Protein AF-A0A7S1B2P9-F1 (afdb_monomer_lite)

Secondary structure (DSSP, 8-state):
-THHHHHHHHHHHHHHHHTTSPPPP----S-HHHHHHHHHHHHHHHHHHHHHHHHHHHHHHHHHHHHHHHTT-TTTHHHHHHHHHHHHHHHHHHHHHHHHHH-SSS-HHHHHHHHHHHHHHHHHHHHHHHHHHHHTSGGGGTS-HHHHHHHHHHHHHTTTTHHHH-

Sequence (166 aa):
CQVGILYVRARIIWAIAMHTLGPVRYLDKPALDEDERCCKRYQWILLHTFCWVQWCLSMGIASIIIGSLNVANSCEYHIAVLMIVSGSLLLVTVLVSFLEYTGDFVPEWASNSLVSVLLVSIAFTAMLQTLWLSASWDDMKSCGVFLYWSAFILNFFLPAAPLRLL

Organism: Noctiluca scintillans (NCBI:txid2966)

Radius of gyration: 20.79 Å; chains: 1; bounding box: 55×35×52 Å

Structure (mmCIF, N/CA/C/O backbone):
data_AF-A0A7S1B2P9-F1
#
_entry.id   AF-A0A7S1B2P9-F1
#
loop_
_atom_site.group_PDB
_atom_site.id
_atom_site.type_symbol
_atom_site.label_atom_id
_atom_site.label_alt_id
_atom_site.label_comp_id
_atom_site.label_asym_id
_atom_site.label_entity_id
_atom_site.label_seq_id
_atom_site.pdbx_PDB_ins_code
_atom_site.Cartn_x
_atom_site.Cartn_y
_atom_site.Cartn_z
_atom_site.occupancy
_atom_site.B_iso_or_equiv
_atom_site.auth_seq_id
_atom_site.auth_comp_id
_atom_site.auth_asym_id
_atom_site.auth_atom_id
_atom_site.pdbx_PDB_model_num
ATOM 1 N N . CYS A 1 1 ? 16.360 1.733 -32.197 1.00 41.28 1 CYS A N 1
ATOM 2 C CA . CYS A 1 1 ? 15.622 1.763 -30.912 1.00 41.28 1 CYS A CA 1
ATOM 3 C C . CYS A 1 1 ? 15.513 0.416 -30.183 1.00 41.28 1 CYS A C 1
ATOM 5 O O . CYS A 1 1 ? 15.431 0.448 -28.967 1.00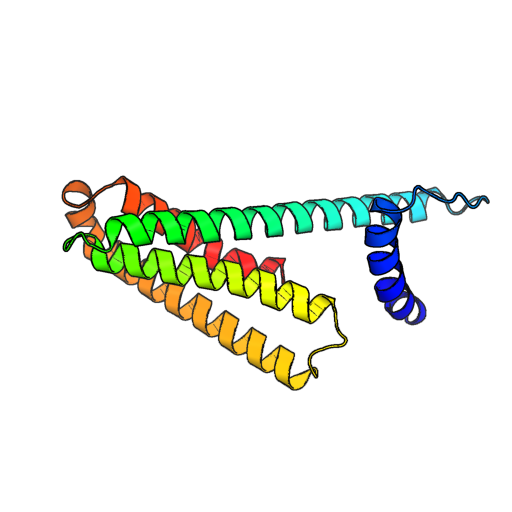 41.28 1 CYS A O 1
ATOM 7 N N . GLN A 1 2 ? 15.588 -0.754 -30.836 1.00 27.80 2 GLN A N 1
ATOM 8 C CA . GLN A 1 2 ? 15.588 -2.054 -30.126 1.00 27.80 2 GLN A CA 1
ATOM 9 C C . GLN A 1 2 ? 16.910 -2.404 -29.414 1.00 27.80 2 GLN A C 1
ATOM 11 O O . GLN A 1 2 ? 16.896 -3.116 -28.418 1.00 27.80 2 GLN A O 1
ATOM 16 N N . VAL A 1 3 ? 18.042 -1.832 -29.839 1.00 31.61 3 VAL A N 1
ATOM 17 C CA . VAL A 1 3 ? 19.338 -1.973 -29.137 1.00 31.61 3 VAL A CA 1
ATOM 18 C C . VAL A 1 3 ? 19.338 -1.241 -27.780 1.00 31.61 3 VAL A C 1
ATOM 20 O O . VAL A 1 3 ? 20.123 -1.565 -26.897 1.00 31.61 3 VAL A O 1
ATOM 23 N N . GLY A 1 4 ? 18.409 -0.297 -27.576 1.00 32.19 4 GLY A N 1
ATOM 24 C CA . GLY A 1 4 ? 18.289 0.474 -26.338 1.00 32.19 4 GLY A CA 1
ATOM 25 C C . GLY A 1 4 ? 17.774 -0.341 -25.153 1.00 32.19 4 GLY A C 1
ATOM 26 O O . GLY A 1 4 ? 18.193 -0.087 -24.036 1.00 32.19 4 GLY A O 1
ATOM 27 N N . ILE A 1 5 ? 16.938 -1.359 -25.371 1.00 39.53 5 ILE A N 1
ATOM 28 C CA . ILE A 1 5 ? 16.297 -2.105 -24.271 1.00 39.53 5 ILE A CA 1
ATOM 29 C C . ILE A 1 5 ? 17.283 -3.086 -23.610 1.00 39.53 5 ILE A C 1
ATOM 31 O O . ILE A 1 5 ? 17.325 -3.198 -22.386 1.00 39.53 5 ILE A O 1
ATOM 35 N N . LEU A 1 6 ? 18.167 -3.713 -24.394 1.00 31.92 6 LEU A N 1
ATOM 36 C CA . LEU A 1 6 ? 19.288 -4.504 -23.860 1.00 31.92 6 LEU A CA 1
ATOM 37 C C . LEU A 1 6 ? 20.342 -3.618 -23.170 1.00 31.92 6 LEU A C 1
ATOM 39 O O . LEU A 1 6 ? 20.930 -4.021 -22.168 1.00 31.92 6 LEU A O 1
ATOM 43 N N . TYR A 1 7 ? 20.523 -2.379 -23.638 1.00 38.53 7 TYR A N 1
ATOM 44 C CA . TYR A 1 7 ? 21.381 -1.381 -22.988 1.00 38.53 7 TYR A CA 1
ATOM 45 C C . TYR A 1 7 ? 20.799 -0.851 -21.665 1.00 38.53 7 TYR A C 1
ATOM 47 O O . TYR A 1 7 ? 21.547 -0.476 -20.761 1.00 38.53 7 TYR A O 1
ATOM 55 N N . VAL A 1 8 ? 19.468 -0.831 -21.541 1.00 42.06 8 VAL A N 1
ATOM 56 C CA . VAL A 1 8 ? 18.733 -0.373 -20.353 1.00 42.06 8 VAL A CA 1
ATOM 57 C C . VAL A 1 8 ? 18.977 -1.318 -19.174 1.00 42.06 8 VAL A C 1
ATOM 59 O O . VAL A 1 8 ? 19.388 -0.848 -18.115 1.00 42.06 8 VAL A O 1
ATOM 62 N N . ARG A 1 9 ? 18.876 -2.643 -19.359 1.00 43.50 9 ARG A N 1
ATOM 63 C CA . ARG A 1 9 ? 19.178 -3.608 -18.280 1.00 43.50 9 ARG A CA 1
ATOM 64 C C . ARG A 1 9 ? 20.624 -3.498 -17.776 1.00 43.50 9 ARG A C 1
ATOM 66 O O . ARG A 1 9 ? 20.855 -3.471 -16.570 1.00 43.50 9 ARG A O 1
ATOM 73 N N . ALA A 1 10 ? 21.590 -3.335 -18.681 1.00 40.78 10 ALA A N 1
ATOM 74 C CA . ALA A 1 10 ? 22.998 -3.192 -18.312 1.00 40.78 10 ALA A CA 1
ATOM 75 C C . ALA A 1 10 ? 23.305 -1.864 -17.592 1.00 40.78 10 ALA A C 1
ATOM 77 O O . ALA A 1 10 ? 24.113 -1.845 -16.665 1.00 40.78 10 ALA A O 1
ATOM 78 N N . ARG A 1 11 ? 22.660 -0.746 -17.967 1.00 45.22 11 ARG A N 1
ATOM 79 C CA . ARG A 1 11 ? 22.967 0.575 -17.390 1.00 45.22 11 ARG A CA 1
ATOM 80 C C . ARG A 1 11 ? 22.339 0.856 -16.038 1.00 45.22 11 ARG A C 1
ATOM 82 O O . ARG A 1 11 ? 22.885 1.692 -15.328 1.00 45.22 11 ARG A O 1
ATOM 89 N N . ILE A 1 12 ? 21.262 0.181 -15.646 1.00 51.06 12 ILE A N 1
ATOM 90 C CA . ILE A 1 12 ? 20.766 0.334 -14.273 1.00 51.06 12 ILE A CA 1
ATOM 91 C C . ILE A 1 12 ? 21.617 -0.476 -13.292 1.00 51.06 12 ILE A C 1
ATOM 93 O O . ILE A 1 12 ? 21.974 0.052 -12.240 1.00 51.06 12 ILE A O 1
ATOM 97 N N . ILE A 1 13 ? 22.051 -1.685 -13.671 1.00 49.38 13 ILE A N 1
ATOM 98 C CA . ILE A 1 13 ? 23.099 -2.407 -12.930 1.00 49.38 13 ILE A CA 1
ATOM 99 C C . ILE A 1 13 ? 24.355 -1.529 -12.845 1.00 49.38 13 ILE A C 1
ATOM 101 O O . ILE A 1 13 ? 24.955 -1.414 -11.782 1.00 49.38 13 ILE A O 1
ATOM 105 N N . TRP A 1 14 ? 24.702 -0.822 -13.928 1.00 42.59 14 TRP A N 1
ATOM 106 C CA . TRP A 1 14 ? 25.818 0.124 -13.942 1.00 42.59 14 TRP A CA 1
ATOM 107 C C . TRP A 1 14 ? 25.578 1.387 -13.102 1.00 42.59 14 TRP A C 1
ATOM 109 O O . TRP A 1 14 ? 26.521 1.884 -12.510 1.00 42.59 14 TRP A O 1
ATOM 119 N N . ALA A 1 15 ? 24.352 1.903 -12.986 1.00 47.22 15 ALA A N 1
ATOM 120 C CA . ALA A 1 15 ? 24.028 3.058 -12.142 1.00 47.22 15 ALA A CA 1
ATOM 121 C C . ALA A 1 15 ? 24.068 2.705 -10.646 1.00 47.22 15 ALA A C 1
ATOM 123 O O . ALA A 1 15 ? 24.549 3.494 -9.834 1.00 47.22 15 ALA A O 1
ATOM 124 N N . ILE A 1 16 ? 23.641 1.488 -10.298 1.00 51.53 16 ILE A N 1
ATOM 125 C CA . ILE A 1 16 ? 23.798 0.921 -8.955 1.00 51.53 16 ILE A CA 1
ATOM 126 C C . ILE A 1 16 ? 25.289 0.640 -8.680 1.00 51.53 16 ILE A C 1
ATOM 128 O O . ILE A 1 16 ? 25.790 0.981 -7.610 1.00 51.53 16 ILE A O 1
ATOM 132 N N . ALA A 1 17 ? 26.038 0.127 -9.665 1.00 38.12 17 ALA A N 1
ATOM 133 C CA . ALA A 1 17 ? 27.481 -0.100 -9.555 1.00 38.12 17 ALA A CA 1
ATOM 134 C C . ALA A 1 17 ? 28.305 1.204 -9.508 1.00 38.12 17 ALA A C 1
ATOM 136 O O . ALA A 1 17 ? 29.294 1.266 -8.783 1.00 38.12 17 ALA A O 1
ATOM 137 N N . MET A 1 18 ? 27.892 2.271 -10.199 1.00 39.50 18 MET A N 1
ATOM 138 C CA . MET A 1 18 ? 28.548 3.590 -10.177 1.00 39.50 18 MET A CA 1
ATOM 139 C C . MET A 1 18 ? 28.370 4.314 -8.838 1.00 39.50 18 MET A C 1
ATOM 141 O O . MET A 1 18 ? 29.196 5.144 -8.468 1.00 39.50 18 MET A O 1
ATOM 145 N N . HIS A 1 19 ? 27.332 3.964 -8.070 1.00 45.62 19 HIS A N 1
ATOM 146 C CA . HIS A 1 19 ? 27.214 4.374 -6.670 1.00 45.62 19 HIS A CA 1
ATOM 147 C C . HIS A 1 19 ? 28.228 3.665 -5.754 1.00 45.62 19 HIS A C 1
ATOM 149 O O . HIS A 1 19 ? 28.556 4.199 -4.696 1.00 45.62 19 HIS A O 1
ATOM 155 N N . THR A 1 20 ? 28.759 2.503 -6.159 1.00 44.59 20 THR A N 1
ATOM 156 C CA . THR A 1 20 ? 29.804 1.761 -5.423 1.00 44.59 20 THR A CA 1
ATOM 157 C C . THR A 1 20 ? 31.228 1.987 -5.949 1.00 44.59 20 THR A C 1
ATOM 159 O O . THR A 1 20 ? 32.187 1.858 -5.194 1.00 44.59 20 THR A O 1
ATOM 162 N N . LEU A 1 21 ? 31.386 2.348 -7.223 1.00 33.06 21 LEU A N 1
ATOM 163 C CA . LEU A 1 21 ? 32.662 2.529 -7.917 1.00 33.06 21 LEU A CA 1
ATOM 164 C C . LEU A 1 21 ? 32.564 3.825 -8.732 1.00 33.06 21 LEU A C 1
ATOM 166 O O . LEU A 1 21 ? 31.815 3.883 -9.698 1.00 33.06 21 LEU A O 1
ATOM 170 N N . GLY A 1 22 ? 33.267 4.878 -8.304 1.00 30.77 22 GLY A N 1
ATOM 171 C CA . GLY A 1 22 ? 33.122 6.247 -8.823 1.00 30.77 22 GLY A CA 1
ATOM 172 C C . GLY A 1 22 ? 33.225 6.423 -10.355 1.00 30.77 22 GLY A C 1
ATOM 173 O O . GLY A 1 22 ? 33.662 5.529 -11.080 1.00 30.77 22 GLY A O 1
ATOM 174 N N . PRO A 1 23 ? 32.835 7.603 -10.875 1.00 36.75 23 PRO A N 1
ATOM 175 C CA . PRO A 1 23 ? 32.448 7.764 -12.273 1.00 36.75 23 PRO A CA 1
ATOM 176 C C . PRO A 1 23 ? 33.639 7.736 -13.242 1.00 36.75 23 PRO A C 1
ATOM 178 O O . PRO A 1 23 ? 34.550 8.562 -13.162 1.00 36.75 23 PRO A O 1
ATOM 181 N N . VAL A 1 24 ? 33.581 6.831 -14.225 1.00 37.97 24 VAL A N 1
ATOM 182 C CA . VAL A 1 24 ? 34.516 6.766 -15.360 1.00 37.97 24 VAL A CA 1
ATOM 183 C C . VAL A 1 24 ? 34.015 7.674 -16.490 1.00 37.97 24 VAL A C 1
ATOM 185 O O . VAL A 1 24 ? 32.907 7.505 -16.999 1.00 37.97 24 VAL A O 1
ATOM 188 N N . ARG A 1 25 ? 34.837 8.657 -16.877 1.00 41.44 25 ARG A N 1
ATOM 189 C CA . ARG A 1 25 ? 34.587 9.590 -17.991 1.00 41.44 25 ARG A CA 1
ATOM 190 C C . ARG A 1 25 ? 34.905 8.945 -19.341 1.00 41.44 25 ARG A C 1
ATOM 192 O O . ARG A 1 25 ? 35.975 8.367 -19.488 1.00 41.44 25 ARG A O 1
ATOM 199 N N . TYR A 1 26 ? 34.064 9.194 -20.344 1.00 36.50 26 TYR A N 1
ATOM 200 C CA . TYR A 1 26 ? 34.457 9.150 -21.757 1.00 36.50 26 TYR A CA 1
ATOM 201 C C . TYR A 1 26 ? 33.946 10.402 -22.493 1.00 36.50 26 TYR A C 1
ATOM 203 O O . TYR A 1 26 ? 32.783 10.778 -22.353 1.00 36.50 26 TYR A O 1
ATOM 211 N N . LEU A 1 27 ? 34.865 11.056 -23.217 1.00 47.03 27 LEU A N 1
ATOM 212 C CA . LEU A 1 27 ? 34.670 12.197 -24.126 1.00 47.03 27 LEU A CA 1
ATOM 213 C C . LEU A 1 27 ? 34.160 11.722 -25.504 1.00 47.03 27 LEU A C 1
ATOM 215 O O . LEU A 1 27 ? 34.663 10.713 -25.987 1.00 47.03 27 LEU A O 1
ATOM 219 N N . ASP A 1 28 ? 33.231 12.449 -26.149 1.00 38.12 28 ASP A N 1
ATOM 220 C CA . ASP A 1 28 ? 33.487 13.382 -27.282 1.00 38.12 28 ASP A CA 1
ATOM 221 C C . ASP A 1 28 ? 32.208 13.762 -28.090 1.00 38.12 28 ASP A C 1
ATOM 223 O O . ASP A 1 28 ? 31.564 12.898 -28.672 1.00 38.12 28 ASP A O 1
ATOM 227 N N . LYS A 1 29 ? 31.946 15.086 -28.192 1.00 40.34 29 LYS A N 1
ATOM 228 C CA . LYS A 1 29 ? 31.256 15.891 -29.253 1.00 40.34 29 LYS A CA 1
ATOM 229 C C . LYS A 1 29 ? 29.833 15.493 -29.761 1.00 40.34 29 LYS A C 1
ATOM 231 O O . LYS A 1 29 ? 29.238 14.512 -29.357 1.00 40.34 29 LYS A O 1
ATOM 236 N N . PRO A 1 30 ? 29.233 16.275 -30.6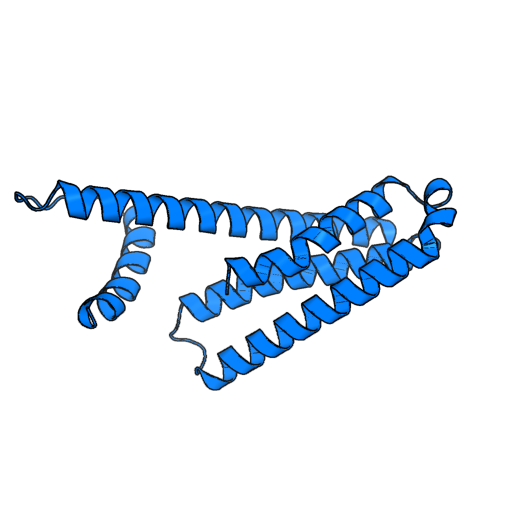81 1.00 40.38 30 PRO A N 1
ATOM 237 C CA . PRO A 1 30 ? 28.365 17.444 -30.519 1.00 40.38 30 PRO A CA 1
AT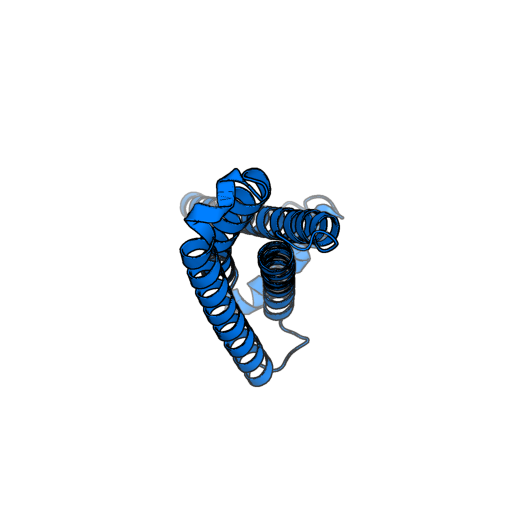OM 238 C C . PRO A 1 30 ? 26.850 17.103 -30.565 1.00 40.38 30 PRO A C 1
ATOM 240 O O . PRO A 1 30 ? 26.061 17.864 -31.115 1.00 40.38 30 PRO A O 1
ATOM 243 N N . ALA A 1 31 ? 26.437 15.965 -29.998 1.00 46.12 31 ALA A N 1
ATOM 244 C CA . ALA A 1 31 ? 25.026 15.584 -29.796 1.00 46.12 31 ALA A CA 1
ATOM 245 C C . ALA A 1 31 ? 24.456 16.078 -28.442 1.00 46.12 31 ALA A C 1
ATOM 247 O O . ALA A 1 31 ? 23.436 15.588 -27.959 1.00 46.12 31 ALA A O 1
ATOM 248 N N . LEU A 1 32 ? 25.148 17.034 -27.805 1.00 48.12 32 LEU A N 1
ATOM 249 C CA . LEU A 1 32 ? 24.994 17.332 -26.381 1.00 48.12 32 LEU A CA 1
ATOM 250 C C . LEU A 1 32 ? 23.592 17.822 -25.995 1.00 48.12 32 LEU A C 1
ATOM 252 O O . LEU A 1 32 ? 23.123 17.423 -24.944 1.00 48.12 32 LEU A O 1
ATOM 256 N N . ASP A 1 33 ? 22.888 18.616 -26.806 1.00 51.00 33 ASP A N 1
ATOM 257 C CA . ASP A 1 33 ? 21.641 19.252 -26.343 1.00 51.00 33 ASP A CA 1
ATOM 258 C C . ASP A 1 33 ? 20.422 18.312 -26.297 1.00 51.00 33 ASP A C 1
ATOM 260 O O . ASP A 1 33 ? 19.586 18.421 -25.391 1.00 51.00 33 ASP A O 1
ATOM 264 N N . GLU A 1 34 ? 20.296 17.376 -27.244 1.00 50.59 34 GLU A N 1
ATOM 265 C CA . GLU A 1 34 ? 19.221 16.374 -27.215 1.00 50.59 34 GLU A CA 1
ATOM 266 C C . GLU A 1 34 ? 19.527 15.265 -26.209 1.00 50.59 34 GLU A C 1
ATOM 268 O O . GLU A 1 34 ? 18.638 14.891 -25.440 1.00 50.59 34 GLU A O 1
ATOM 273 N N . ASP A 1 35 ? 20.784 14.817 -26.131 1.00 54.94 35 ASP A N 1
ATOM 274 C CA . ASP A 1 35 ? 21.217 13.833 -25.138 1.00 54.94 35 ASP A CA 1
ATOM 275 C C . ASP A 1 35 ? 21.169 14.398 -23.714 1.00 54.94 35 ASP A C 1
ATOM 277 O O . ASP A 1 35 ? 20.757 13.693 -22.795 1.00 54.94 35 ASP A O 1
ATOM 281 N N . GLU A 1 36 ? 21.495 15.676 -23.501 1.00 57.16 36 GLU A N 1
ATOM 282 C CA . GLU A 1 36 ? 21.401 16.331 -22.192 1.00 57.16 36 GLU A CA 1
ATOM 283 C C . GLU A 1 36 ? 19.940 16.546 -21.779 1.00 57.16 36 GLU A C 1
ATOM 285 O O . GLU A 1 36 ? 19.592 16.349 -20.612 1.00 57.16 36 GLU A O 1
ATOM 290 N N . ARG A 1 37 ? 19.043 16.868 -22.723 1.00 58.06 37 ARG A N 1
ATOM 291 C CA . ARG A 1 37 ? 17.599 16.961 -22.452 1.00 58.06 37 ARG A CA 1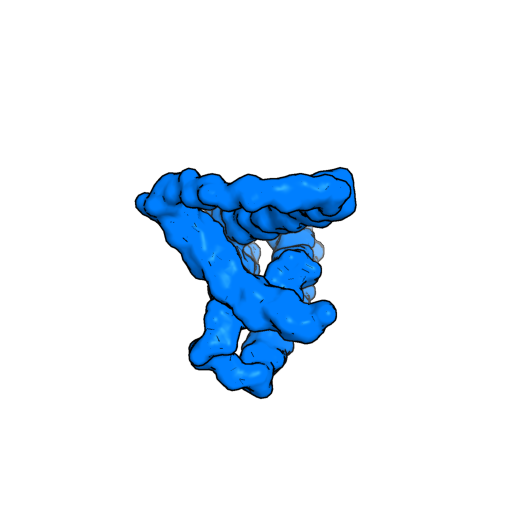
ATOM 292 C C . ARG A 1 37 ? 16.989 15.592 -22.154 1.00 58.06 37 ARG A C 1
ATOM 294 O O . ARG A 1 37 ? 16.188 15.479 -21.223 1.00 58.06 37 ARG A O 1
ATOM 301 N N . CYS A 1 38 ? 17.387 14.555 -22.892 1.00 56.72 38 CYS A N 1
ATOM 302 C CA . CYS A 1 38 ? 16.988 13.177 -22.621 1.00 56.72 38 CYS A CA 1
ATOM 303 C C . CYS A 1 38 ? 17.510 12.747 -21.244 1.00 56.72 38 CYS A C 1
ATOM 305 O O . CYS A 1 3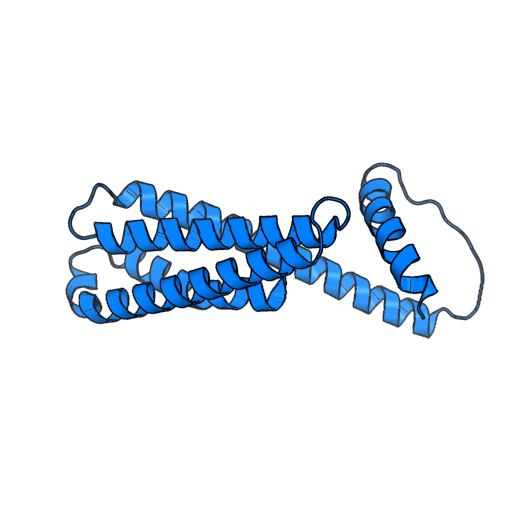8 ? 16.725 12.330 -20.399 1.00 56.72 38 CYS A O 1
ATOM 307 N N . CYS A 1 39 ? 18.801 12.943 -20.966 1.00 61.00 39 CYS A N 1
ATOM 308 C CA . CYS A 1 39 ? 19.445 12.576 -19.705 1.00 61.00 39 CYS A CA 1
ATOM 309 C C . CYS A 1 39 ? 18.816 13.290 -18.497 1.00 61.00 39 CYS A C 1
ATOM 311 O O . CYS A 1 39 ? 18.502 12.635 -17.504 1.00 61.00 39 CYS A O 1
ATOM 313 N N . LYS A 1 40 ? 18.512 14.593 -18.602 1.00 63.19 40 LYS A N 1
ATOM 314 C CA . LYS A 1 40 ? 17.776 15.341 -17.564 1.00 63.19 40 LYS A CA 1
ATOM 315 C C . LYS A 1 40 ? 16.368 14.788 -17.349 1.00 63.19 40 LYS A C 1
ATOM 317 O O . LYS A 1 40 ? 15.946 14.635 -16.205 1.00 63.19 40 LYS A O 1
ATOM 322 N N . ARG A 1 41 ? 15.640 14.449 -18.421 1.00 62.03 41 ARG A N 1
ATOM 323 C CA . ARG A 1 41 ? 14.306 13.833 -18.320 1.00 62.03 41 ARG A CA 1
ATOM 324 C C . ARG A 1 41 ? 14.373 12.453 -17.659 1.00 62.03 41 ARG A C 1
ATOM 326 O O . ARG A 1 41 ? 13.538 12.153 -16.812 1.00 62.03 41 ARG A O 1
ATOM 333 N N . TYR A 1 42 ? 15.383 11.650 -17.986 1.00 62.09 42 TYR A N 1
ATOM 334 C CA . TYR A 1 42 ? 15.614 10.344 -17.365 1.00 62.09 42 TYR A CA 1
ATOM 335 C C . TYR A 1 42 ? 15.992 10.456 -15.887 1.00 62.09 42 TYR A C 1
ATOM 337 O O . TYR A 1 42 ? 15.444 9.719 -15.072 1.00 62.09 42 TYR A O 1
ATOM 345 N N . GLN A 1 43 ? 16.867 11.395 -15.518 1.00 69.94 43 GLN A N 1
ATOM 346 C CA . GLN A 1 43 ? 17.200 11.667 -14.116 1.00 69.94 43 GLN A CA 1
ATOM 347 C C . GLN A 1 43 ? 15.972 12.108 -13.314 1.00 69.94 43 GLN A C 1
ATOM 349 O O . GLN A 1 43 ? 15.782 11.646 -12.193 1.00 69.94 43 GLN A O 1
ATOM 354 N N . TRP A 1 44 ? 15.109 12.944 -13.898 1.00 65.81 44 TRP A N 1
ATOM 355 C CA . TRP A 1 44 ? 13.844 13.342 -13.279 1.00 65.81 44 TRP A CA 1
ATOM 356 C C . TRP A 1 44 ? 12.903 12.160 -13.047 1.00 65.81 44 TRP A C 1
ATOM 358 O O . TRP A 1 44 ? 12.326 12.053 -11.968 1.00 65.81 44 TRP A O 1
ATOM 368 N N . ILE A 1 45 ? 12.766 11.264 -14.029 1.00 70.50 45 ILE A N 1
ATOM 369 C CA . ILE A 1 45 ? 11.946 10.053 -13.896 1.00 70.50 45 ILE A CA 1
ATOM 370 C C . ILE A 1 45 ? 12.510 9.149 -12.794 1.00 70.50 45 ILE A C 1
ATOM 372 O O . ILE A 1 45 ? 11.764 8.746 -11.910 1.00 70.50 45 ILE A O 1
ATOM 376 N N . LEU A 1 46 ? 13.822 8.896 -12.790 1.00 68.56 46 LEU A N 1
ATOM 377 C CA . LEU A 1 46 ? 14.492 8.076 -11.774 1.00 68.56 46 LEU A CA 1
ATOM 378 C C . LEU A 1 46 ? 14.325 8.640 -10.360 1.00 68.56 46 LEU A C 1
ATOM 380 O O . LEU A 1 46 ? 13.956 7.903 -9.448 1.00 68.56 46 LEU A O 1
ATOM 384 N N . LEU A 1 47 ? 14.563 9.942 -10.181 1.00 73.50 47 LEU A N 1
ATOM 385 C CA . LEU A 1 47 ? 14.403 10.607 -8.889 1.00 73.50 47 LEU A CA 1
ATOM 386 C C . LEU A 1 47 ? 12.952 10.531 -8.411 1.00 73.50 47 LEU A C 1
ATOM 388 O O . LEU A 1 47 ? 12.690 10.211 -7.254 1.00 73.50 47 LEU A O 1
ATOM 392 N N . HIS A 1 48 ? 12.005 10.787 -9.311 1.00 70.06 48 HIS A N 1
ATOM 393 C CA . HIS A 1 48 ? 10.590 10.735 -8.991 1.00 70.06 48 HIS A CA 1
ATOM 394 C C . HIS A 1 48 ? 10.157 9.310 -8.610 1.00 70.06 48 HIS A C 1
ATOM 396 O O . HIS A 1 48 ? 9.535 9.137 -7.565 1.00 70.06 48 HIS A O 1
ATOM 402 N N . THR A 1 49 ? 10.544 8.280 -9.369 1.00 70.62 49 THR A N 1
ATOM 403 C CA . THR A 1 49 ? 10.267 6.874 -9.026 1.00 70.62 49 THR A CA 1
ATOM 404 C C . THR A 1 49 ? 10.887 6.487 -7.683 1.00 70.62 49 THR A C 1
ATOM 406 O O . THR A 1 49 ? 10.211 5.875 -6.860 1.00 70.62 49 THR A O 1
ATOM 409 N N . PHE A 1 50 ? 12.127 6.902 -7.403 1.00 75.81 50 PHE A N 1
ATOM 410 C CA . PHE A 1 50 ? 12.776 6.655 -6.113 1.00 75.81 50 PHE A CA 1
ATOM 411 C C . PHE A 1 50 ? 12.004 7.285 -4.944 1.00 75.81 50 PHE A C 1
ATOM 413 O O . PHE A 1 50 ? 11.740 6.619 -3.943 1.00 75.81 50 PHE A O 1
ATOM 420 N N . CYS A 1 51 ? 11.577 8.544 -5.084 1.00 78.44 51 CYS A N 1
ATOM 421 C CA . CYS A 1 51 ? 10.750 9.212 -4.081 1.00 78.44 51 CYS A CA 1
ATOM 422 C C . CYS A 1 51 ? 9.418 8.481 -3.854 1.00 78.44 51 CYS A C 1
ATOM 424 O O . CYS A 1 51 ? 8.996 8.336 -2.708 1.00 78.44 51 CYS A O 1
ATOM 426 N N . TRP A 1 52 ? 8.779 7.986 -4.919 1.00 76.44 52 TRP A N 1
ATOM 427 C CA . TRP A 1 52 ? 7.536 7.216 -4.819 1.00 76.44 52 TRP A CA 1
ATOM 428 C C . TRP A 1 52 ? 7.726 5.880 -4.107 1.00 76.44 52 TRP A C 1
ATOM 430 O O . TRP A 1 52 ? 6.930 5.549 -3.230 1.00 76.44 52 TRP A O 1
ATOM 440 N N . VAL A 1 53 ? 8.793 5.144 -4.423 1.00 80.62 53 VAL A N 1
ATOM 441 C CA . VAL A 1 53 ? 9.136 3.890 -3.738 1.00 80.62 53 VAL A CA 1
ATOM 442 C C . VAL A 1 53 ? 9.373 4.139 -2.249 1.00 80.62 53 VAL A C 1
ATOM 444 O O . VAL A 1 53 ? 8.757 3.483 -1.409 1.00 80.62 53 VAL A O 1
ATOM 447 N N . GLN A 1 54 ? 10.201 5.131 -1.910 1.00 84.06 54 GLN A N 1
ATOM 448 C CA . GLN A 1 54 ? 10.501 5.478 -0.520 1.00 84.06 54 GLN A CA 1
ATOM 449 C C . GLN A 1 54 ? 9.245 5.899 0.252 1.00 84.06 54 GLN A C 1
ATOM 451 O O . GLN A 1 54 ? 9.067 5.526 1.416 1.00 84.06 54 GLN A O 1
ATOM 456 N N . TRP A 1 55 ? 8.359 6.660 -0.391 1.00 82.50 55 TRP A N 1
ATOM 457 C CA . TRP A 1 55 ? 7.085 7.064 0.189 1.00 82.50 55 TRP A CA 1
ATOM 458 C C . TRP A 1 55 ? 6.167 5.865 0.446 1.00 82.50 55 TRP A C 1
ATOM 460 O O . TRP A 1 55 ? 5.655 5.722 1.555 1.00 82.50 55 TRP A O 1
ATOM 470 N N . CYS A 1 56 ? 6.002 4.971 -0.536 1.00 84.88 56 CYS A N 1
ATOM 471 C CA . CYS A 1 56 ? 5.172 3.770 -0.400 1.00 84.88 56 CYS A CA 1
ATOM 472 C C . CYS A 1 56 ? 5.692 2.842 0.704 1.00 84.88 56 CYS A C 1
ATOM 474 O O . CYS A 1 56 ? 4.898 2.346 1.501 1.00 84.88 56 CYS A O 1
ATOM 476 N N . LEU A 1 57 ? 7.015 2.668 0.806 1.00 84.44 57 LEU A N 1
ATOM 477 C CA . LEU A 1 57 ? 7.646 1.923 1.898 1.00 84.44 57 LEU A CA 1
ATOM 478 C C . LEU A 1 57 ? 7.350 2.558 3.259 1.00 84.44 57 LEU A C 1
ATOM 480 O O . LEU A 1 57 ? 6.917 1.873 4.183 1.00 84.44 57 LEU A O 1
ATOM 484 N N . SER A 1 58 ? 7.544 3.872 3.377 1.00 87.69 58 SER A N 1
ATOM 485 C CA . SER A 1 58 ? 7.361 4.586 4.645 1.00 87.69 58 SER A CA 1
ATOM 486 C C . SER A 1 58 ? 5.900 4.552 5.103 1.00 87.69 58 SER A C 1
ATOM 488 O O . SER A 1 58 ? 5.623 4.246 6.261 1.00 87.69 58 SER A O 1
ATOM 490 N N . MET A 1 59 ? 4.956 4.797 4.188 1.00 88.31 59 MET A N 1
ATOM 491 C CA . MET A 1 59 ? 3.516 4.730 4.459 1.00 88.31 59 MET A CA 1
ATOM 492 C C . MET A 1 59 ? 3.048 3.303 4.757 1.00 88.31 59 MET A C 1
ATOM 494 O O . MET A 1 59 ? 2.239 3.101 5.664 1.00 88.31 59 MET A O 1
ATOM 498 N N . GLY A 1 60 ? 3.570 2.307 4.037 1.00 89.44 60 GLY A N 1
ATOM 499 C CA . GLY A 1 60 ? 3.280 0.895 4.281 1.00 89.44 60 GLY A CA 1
ATOM 500 C C . GLY A 1 60 ? 3.719 0.450 5.676 1.00 89.44 60 GLY A C 1
ATOM 501 O O . GLY A 1 60 ? 2.928 -0.107 6.430 1.00 89.44 60 GLY A O 1
ATOM 502 N N . ILE A 1 61 ? 4.949 0.783 6.076 1.00 92.12 61 ILE A N 1
ATOM 503 C CA . ILE A 1 61 ? 5.464 0.467 7.416 1.00 92.12 61 ILE A CA 1
ATOM 504 C C . ILE A 1 61 ? 4.679 1.221 8.496 1.00 92.12 61 ILE A C 1
ATOM 506 O O . ILE A 1 61 ? 4.243 0.617 9.475 1.00 92.12 61 ILE A O 1
ATOM 510 N N . ALA A 1 62 ? 4.459 2.528 8.319 1.00 91.94 62 ALA A N 1
ATOM 511 C CA . ALA A 1 62 ? 3.741 3.342 9.297 1.00 91.94 62 ALA A CA 1
ATOM 512 C C . ALA A 1 62 ? 2.305 2.846 9.520 1.00 91.94 62 ALA A C 1
ATOM 514 O O . ALA A 1 62 ? 1.858 2.758 10.661 1.00 91.94 62 ALA A O 1
ATOM 515 N N . SER A 1 63 ? 1.594 2.475 8.452 1.00 91.50 63 SER A N 1
ATOM 516 C CA . SER A 1 63 ? 0.224 1.957 8.550 1.00 91.50 63 SER A CA 1
ATOM 517 C C . SER A 1 63 ? 0.149 0.601 9.251 1.00 91.50 63 SER A C 1
ATOM 519 O O . SER A 1 63 ? -0.740 0.413 10.080 1.00 91.50 63 SER A O 1
ATOM 521 N N . ILE A 1 64 ? 1.106 -0.303 9.009 1.00 92.94 64 ILE A N 1
ATOM 522 C CA . ILE A 1 64 ? 1.202 -1.575 9.740 1.00 92.94 64 ILE A CA 1
ATOM 523 C C . ILE A 1 64 ? 1.455 -1.324 11.229 1.00 92.94 64 ILE A C 1
ATOM 525 O O . ILE A 1 64 ? 0.769 -1.907 12.065 1.00 92.94 64 ILE A O 1
ATOM 529 N N . ILE A 1 65 ? 2.393 -0.435 11.574 1.00 93.38 65 ILE A N 1
ATOM 530 C CA . ILE A 1 65 ? 2.697 -0.110 12.975 1.00 93.38 65 ILE A CA 1
ATOM 531 C C . ILE A 1 65 ? 1.463 0.489 13.658 1.00 93.38 65 ILE A C 1
ATOM 533 O O . ILE A 1 65 ? 1.017 -0.040 14.674 1.00 93.38 65 ILE A O 1
ATOM 537 N N . ILE A 1 66 ? 0.867 1.538 13.085 1.00 90.12 66 ILE A N 1
ATOM 538 C CA . ILE A 1 66 ? -0.309 2.209 13.656 1.00 90.12 66 ILE A CA 1
ATOM 539 C C . ILE A 1 66 ? -1.483 1.233 13.800 1.00 90.12 66 ILE A C 1
ATOM 541 O O . ILE A 1 66 ? -2.115 1.196 14.854 1.00 90.12 66 ILE A O 1
ATOM 545 N N . GLY A 1 67 ? -1.761 0.417 12.782 1.00 88.12 67 GLY A N 1
ATOM 546 C CA . GLY A 1 67 ? -2.820 -0.585 12.860 1.00 88.12 67 GLY A CA 1
ATOM 547 C C . GLY A 1 67 ? -2.532 -1.643 13.928 1.00 88.12 67 GLY A C 1
ATOM 548 O O . GLY A 1 67 ? -3.401 -1.953 14.735 1.00 88.12 67 GLY A O 1
ATOM 549 N N . SER A 1 68 ? -1.296 -2.142 14.018 1.00 90.88 68 SER A N 1
ATOM 550 C CA . SER A 1 68 ? -0.926 -3.159 15.014 1.00 90.88 68 SER A CA 1
ATOM 551 C C . SER A 1 68 ? -1.083 -2.674 16.457 1.00 90.88 68 SER A C 1
ATOM 553 O O . SER A 1 68 ? -1.527 -3.437 17.312 1.00 90.88 68 SER A O 1
ATOM 555 N N . LEU A 1 69 ? -0.799 -1.393 16.719 1.00 90.88 69 LEU A N 1
ATOM 556 C CA . LEU A 1 69 ? -0.954 -0.787 18.042 1.00 90.88 69 LEU A CA 1
ATOM 557 C C . LEU A 1 69 ? -2.425 -0.671 18.469 1.00 90.88 69 LEU A C 1
ATOM 559 O O . LEU A 1 69 ? -2.712 -0.693 19.662 1.00 90.88 69 LEU A O 1
ATOM 563 N N . ASN A 1 70 ? -3.348 -0.584 17.508 1.00 88.25 70 ASN A N 1
ATOM 564 C CA . ASN A 1 70 ? -4.774 -0.363 17.761 1.00 88.25 70 ASN A CA 1
ATOM 565 C C . ASN A 1 70 ? -5.641 -1.610 17.522 1.00 88.25 70 ASN A C 1
ATOM 567 O O . ASN A 1 70 ? -6.840 -1.588 17.789 1.00 88.25 70 ASN A O 1
ATOM 571 N N . VAL A 1 71 ? -5.052 -2.739 17.106 1.00 88.56 71 VAL A N 1
ATOM 572 C CA . VAL A 1 71 ? -5.788 -3.995 16.869 1.00 88.56 71 VAL A CA 1
ATOM 573 C C . VAL A 1 71 ? -6.368 -4.598 18.155 1.00 88.56 71 VAL A C 1
ATOM 575 O O . VAL A 1 71 ? -7.328 -5.357 18.110 1.00 88.56 71 VAL A O 1
ATOM 578 N N . ALA A 1 72 ? -5.809 -4.267 19.320 1.00 86.94 72 ALA A N 1
ATOM 579 C CA . ALA A 1 72 ? -6.344 -4.712 20.607 1.00 86.94 72 ALA A CA 1
ATOM 580 C C . ALA A 1 72 ? -7.588 -3.914 21.042 1.00 86.94 72 ALA A C 1
ATOM 582 O O . ALA A 1 72 ? -8.293 -4.326 21.964 1.00 86.94 72 ALA A O 1
ATOM 583 N N . ASN A 1 73 ? -7.865 -2.774 20.400 1.00 80.88 73 ASN A N 1
ATOM 584 C CA . ASN A 1 73 ? -8.988 -1.920 20.746 1.00 80.88 73 ASN A CA 1
ATOM 585 C C . ASN A 1 73 ? -10.241 -2.347 19.971 1.00 80.88 73 ASN A C 1
ATOM 587 O O . ASN A 1 73 ? -10.319 -2.215 18.751 1.00 80.88 73 ASN A O 1
ATOM 591 N N . SER A 1 74 ? -11.244 -2.843 20.698 1.00 77.06 74 SER A N 1
ATOM 592 C CA . SER A 1 74 ? -12.479 -3.382 20.112 1.00 77.06 74 SER A CA 1
ATOM 593 C C . SER A 1 74 ? -13.229 -2.400 19.204 1.00 77.06 74 SER A C 1
ATOM 595 O O . SER A 1 74 ? -13.828 -2.841 18.227 1.00 77.06 74 SER A O 1
ATOM 597 N N . CYS A 1 75 ? -13.163 -1.088 19.467 1.00 82.75 75 CYS A N 1
ATOM 598 C CA . CYS A 1 75 ? -13.858 -0.110 18.626 1.00 82.75 75 CYS A CA 1
ATOM 599 C C . CYS A 1 75 ? -13.116 0.213 17.318 1.00 82.75 75 CYS A C 1
ATOM 601 O O . CYS A 1 75 ? -13.720 0.589 16.318 1.00 82.75 75 CYS A O 1
ATOM 603 N N . GLU A 1 76 ? -11.796 0.052 17.3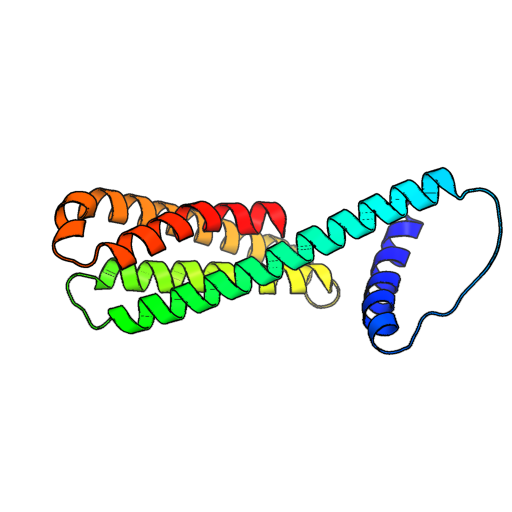12 1.00 83.50 76 GLU A N 1
ATOM 604 C CA . GLU A 1 76 ? -10.926 0.430 16.195 1.00 83.50 76 GLU A CA 1
ATOM 605 C C . GLU A 1 76 ? -10.460 -0.776 15.373 1.00 83.50 76 GLU A C 1
ATOM 607 O O . GLU A 1 76 ? -9.846 -0.607 14.319 1.00 83.50 76 GLU A O 1
ATOM 612 N N . TYR A 1 77 ? -10.787 -1.993 15.819 1.00 86.75 77 TYR A N 1
ATOM 613 C CA . TYR A 1 77 ? -10.305 -3.253 15.258 1.00 86.75 77 TYR A CA 1
ATOM 614 C C . TYR A 1 77 ? -10.423 -3.326 13.731 1.00 86.75 77 TYR A C 1
ATOM 616 O O . TYR A 1 77 ? -9.443 -3.612 13.047 1.00 86.75 77 TYR A O 1
ATOM 624 N N . HIS A 1 78 ? -11.602 -3.037 13.173 1.00 87.56 78 HIS A N 1
ATOM 625 C CA . HIS A 1 78 ? -11.828 -3.165 11.731 1.00 87.56 78 HIS A CA 1
ATOM 626 C C . HIS A 1 78 ? -10.963 -2.201 10.913 1.00 87.56 78 HIS A C 1
ATOM 628 O O . HIS A 1 78 ? -10.375 -2.600 9.907 1.00 87.56 78 HIS A O 1
ATOM 634 N N . ILE A 1 79 ? -10.827 -0.954 11.367 1.00 87.44 79 ILE A N 1
ATOM 635 C CA . ILE A 1 79 ? -10.002 0.057 10.696 1.00 87.44 79 ILE A CA 1
ATOM 636 C C . ILE A 1 79 ? -8.520 -0.262 10.875 1.00 87.44 79 ILE A C 1
ATOM 638 O O . ILE A 1 79 ? -7.758 -0.166 9.916 1.00 87.44 79 ILE A O 1
ATOM 642 N N . ALA A 1 80 ? -8.118 -0.709 12.063 1.00 89.31 80 ALA A N 1
ATOM 643 C CA . ALA A 1 80 ? -6.759 -1.142 12.353 1.00 89.31 80 ALA A CA 1
ATOM 644 C C . ALA A 1 80 ? -6.328 -2.304 11.441 1.00 89.31 80 ALA A C 1
ATOM 646 O O . ALA A 1 80 ? -5.260 -2.247 10.832 1.00 89.31 80 ALA A O 1
ATOM 647 N N . VAL A 1 81 ? -7.178 -3.323 11.275 1.00 90.50 81 VAL A N 1
ATOM 648 C CA . VAL A 1 81 ? -6.923 -4.445 10.359 1.00 90.50 81 VAL A CA 1
ATOM 649 C C . VAL A 1 81 ? -6.839 -3.965 8.912 1.00 90.50 81 VAL A C 1
ATOM 651 O O . VAL A 1 81 ? -5.898 -4.328 8.208 1.00 90.50 81 VAL A O 1
ATOM 654 N N . LEU A 1 82 ? -7.769 -3.116 8.464 1.00 89.50 82 LEU A N 1
ATOM 655 C CA . LEU A 1 82 ? -7.736 -2.565 7.106 1.00 89.50 82 LEU A CA 1
ATOM 656 C C . LEU A 1 82 ? -6.469 -1.740 6.855 1.00 89.50 82 LEU A C 1
ATOM 658 O O . LEU A 1 82 ? -5.874 -1.866 5.791 1.00 89.50 82 LEU A O 1
ATOM 662 N N . MET A 1 83 ? -5.994 -0.970 7.837 1.00 91.00 83 MET A N 1
ATOM 663 C CA . MET A 1 83 ? -4.721 -0.253 7.736 1.00 91.00 83 MET A CA 1
ATOM 664 C C . MET A 1 83 ? -3.527 -1.198 7.580 1.00 91.00 83 MET A C 1
ATOM 666 O O . MET A 1 83 ? -2.668 -0.941 6.738 1.00 91.00 83 MET A O 1
ATOM 670 N N . ILE A 1 84 ? -3.479 -2.298 8.339 1.00 93.00 84 ILE A N 1
ATOM 671 C CA . ILE A 1 84 ? -2.418 -3.310 8.213 1.00 93.00 84 ILE A CA 1
ATOM 672 C C . ILE A 1 84 ? -2.448 -3.946 6.819 1.00 93.00 84 ILE A C 1
ATOM 674 O O . ILE A 1 84 ? -1.402 -4.080 6.180 1.00 93.00 84 ILE A O 1
ATOM 678 N N . VAL A 1 85 ? -3.633 -4.326 6.334 1.00 93.12 85 VAL A N 1
ATOM 679 C CA . VAL A 1 85 ? -3.797 -4.957 5.015 1.00 93.12 85 VAL A CA 1
ATOM 680 C C . VAL A 1 85 ? -3.387 -3.991 3.903 1.00 93.12 85 VAL A C 1
ATOM 682 O O . VAL A 1 85 ? -2.565 -4.348 3.062 1.00 93.12 85 VAL A O 1
ATOM 685 N N . SER A 1 86 ? -3.874 -2.750 3.928 1.00 91.50 86 SER A N 1
ATOM 686 C CA . SER A 1 86 ? -3.513 -1.716 2.953 1.00 91.50 86 SER A CA 1
ATOM 687 C C . SER A 1 86 ? -2.017 -1.389 2.985 1.00 91.50 86 SER A C 1
ATOM 689 O O . SER A 1 86 ? -1.382 -1.287 1.936 1.00 91.50 86 SER A O 1
ATOM 691 N N . GLY A 1 87 ? -1.416 -1.299 4.174 1.00 90.00 87 GLY A N 1
ATOM 692 C CA . GLY A 1 87 ? 0.027 -1.120 4.321 1.00 90.00 87 GLY A CA 1
ATOM 693 C C . GLY A 1 87 ? 0.832 -2.271 3.729 1.00 90.00 87 GLY A C 1
ATOM 694 O O . GLY A 1 87 ? 1.799 -2.053 3.001 1.00 90.00 87 GLY A O 1
ATOM 695 N N . SER A 1 88 ? 0.385 -3.503 3.967 1.00 92.94 88 SER A N 1
ATOM 696 C CA . SER A 1 88 ? 1.004 -4.706 3.406 1.00 92.94 88 SER A CA 1
ATOM 697 C C . SER A 1 88 ? 0.916 -4.722 1.880 1.00 92.94 88 SER A C 1
ATOM 699 O O . SER A 1 88 ? 1.903 -5.022 1.215 1.00 92.94 88 SER A O 1
ATOM 701 N N . LEU A 1 89 ? -0.226 -4.329 1.308 1.00 91.12 89 LEU A N 1
ATOM 702 C CA . LEU A 1 89 ? -0.401 -4.222 -0.143 1.00 91.12 89 LEU A CA 1
ATOM 703 C C . LEU A 1 89 ? 0.519 -3.166 -0.772 1.00 91.12 89 LEU A C 1
ATOM 705 O O . LEU A 1 89 ? 1.063 -3.414 -1.848 1.00 91.12 89 LEU A O 1
ATOM 709 N N . LEU A 1 90 ? 0.766 -2.032 -0.104 1.00 88.94 90 LEU A N 1
ATOM 710 C CA . LEU A 1 90 ? 1.767 -1.054 -0.560 1.00 88.94 90 LEU A CA 1
ATOM 711 C C . LEU A 1 90 ? 3.176 -1.658 -0.601 1.00 88.94 90 LEU A C 1
ATOM 713 O O . LEU A 1 90 ? 3.891 -1.479 -1.587 1.00 88.94 90 LEU A O 1
ATOM 717 N N . LEU A 1 91 ? 3.568 -2.400 0.439 1.00 89.50 91 LEU A N 1
ATOM 718 C CA . LEU A 1 91 ? 4.879 -3.057 0.490 1.00 89.50 91 LEU A CA 1
ATOM 719 C C . LEU A 1 91 ? 5.018 -4.135 -0.589 1.00 89.50 91 LEU A C 1
ATOM 721 O O . LEU A 1 91 ? 6.045 -4.199 -1.264 1.00 89.50 91 LEU A O 1
ATOM 725 N N . VAL A 1 92 ? 3.972 -4.939 -0.796 1.00 89.38 92 VAL A N 1
ATOM 726 C CA . VAL A 1 92 ? 3.933 -5.932 -1.876 1.00 89.38 92 VAL A CA 1
ATOM 727 C C . VAL A 1 92 ? 4.027 -5.242 -3.233 1.00 89.38 92 VAL A C 1
ATOM 729 O O . VAL A 1 92 ? 4.792 -5.694 -4.071 1.00 89.38 92 VAL A O 1
ATOM 732 N N . THR A 1 93 ? 3.346 -4.114 -3.444 1.00 86.00 93 THR A N 1
ATOM 733 C CA . THR A 1 93 ? 3.432 -3.356 -4.706 1.00 86.00 93 THR A CA 1
ATOM 734 C C . THR A 1 93 ? 4.864 -2.936 -5.016 1.00 86.00 93 THR A C 1
ATOM 736 O O . THR A 1 93 ? 5.333 -3.143 -6.134 1.00 86.00 93 THR A O 1
ATOM 739 N N . VAL A 1 94 ? 5.594 -2.418 -4.025 1.00 84.56 94 VAL A N 1
ATOM 740 C CA . VAL A 1 94 ? 7.014 -2.067 -4.184 1.00 84.56 94 VAL A CA 1
ATOM 741 C C . VAL A 1 94 ? 7.858 -3.300 -4.522 1.00 84.56 94 VAL A C 1
ATOM 743 O O . VAL A 1 94 ? 8.689 -3.246 -5.428 1.00 84.56 94 VAL A O 1
ATOM 746 N N . LEU A 1 95 ? 7.633 -4.418 -3.826 1.00 83.94 95 LEU A N 1
ATOM 747 C CA . LEU A 1 95 ? 8.369 -5.662 -4.051 1.00 83.94 95 LEU A CA 1
ATOM 748 C C . LEU A 1 95 ? 8.118 -6.232 -5.453 1.00 83.94 95 LEU A C 1
ATOM 750 O O . LEU A 1 95 ? 9.062 -6.607 -6.142 1.00 83.94 95 LEU A O 1
ATOM 754 N N . VAL A 1 96 ? 6.859 -6.258 -5.890 1.00 82.44 96 VAL A N 1
ATOM 755 C CA . VAL A 1 96 ? 6.463 -6.723 -7.225 1.00 82.44 96 VAL A CA 1
ATOM 756 C C . VAL A 1 96 ? 7.093 -5.848 -8.297 1.00 82.44 96 VAL A C 1
ATOM 758 O O . VAL A 1 96 ? 7.739 -6.380 -9.191 1.00 82.44 96 VAL A O 1
ATOM 761 N N . SER A 1 97 ? 7.031 -4.525 -8.142 1.00 77.94 97 SER A N 1
ATOM 762 C CA . SER A 1 97 ? 7.662 -3.583 -9.076 1.00 77.94 97 SER A CA 1
ATOM 763 C C . SER A 1 97 ? 9.176 -3.825 -9.195 1.00 77.94 97 SER A C 1
ATOM 765 O O . SER A 1 97 ? 9.744 -3.757 -10.282 1.00 77.94 97 SER A O 1
ATOM 767 N N . PHE A 1 98 ? 9.850 -4.168 -8.090 1.00 75.88 98 PHE A N 1
ATOM 768 C CA . PHE A 1 98 ? 11.272 -4.525 -8.103 1.00 75.88 98 PHE A CA 1
ATOM 769 C C . PHE A 1 98 ? 11.547 -5.869 -8.803 1.00 75.88 98 PHE A C 1
ATOM 771 O O . PHE A 1 98 ? 12.537 -6.010 -9.528 1.00 75.88 98 PHE A O 1
ATOM 778 N N . LEU A 1 99 ? 10.678 -6.865 -8.613 1.00 73.06 99 LEU A N 1
ATOM 779 C CA . LEU A 1 99 ? 10.790 -8.168 -9.274 1.00 73.06 99 LEU A CA 1
ATOM 780 C C . LEU A 1 99 ? 10.574 -8.062 -10.788 1.00 73.06 99 LEU A C 1
ATOM 782 O O . LEU A 1 99 ? 11.362 -8.622 -11.549 1.00 73.06 99 LEU A O 1
ATOM 786 N N . GLU A 1 100 ? 9.578 -7.292 -11.232 1.00 70.81 100 GLU A N 1
ATOM 787 C CA . GLU A 1 100 ? 9.359 -7.030 -12.661 1.00 70.81 100 GLU A CA 1
ATOM 788 C C . GLU A 1 100 ? 10.559 -6.320 -13.289 1.00 70.81 100 GLU A C 1
ATOM 790 O O . GLU A 1 100 ? 11.000 -6.655 -14.390 1.00 70.81 100 GLU A O 1
ATOM 795 N N . TYR A 1 101 ? 11.150 -5.384 -12.548 1.00 66.69 101 TYR A N 1
ATOM 796 C CA . TYR A 1 101 ? 12.303 -4.629 -13.008 1.00 66.69 101 TYR A CA 1
ATOM 797 C C . TYR A 1 101 ? 13.577 -5.467 -13.148 1.00 66.69 101 TYR A C 1
ATOM 799 O O . TYR A 1 101 ? 14.348 -5.295 -14.095 1.00 66.69 101 TYR A O 1
ATOM 807 N N . THR A 1 102 ? 13.815 -6.377 -12.200 1.00 66.62 102 THR A N 1
ATOM 808 C CA . THR A 1 102 ? 14.987 -7.263 -12.230 1.00 66.62 102 THR A CA 1
ATOM 809 C C . THR A 1 102 ? 14.874 -8.347 -13.298 1.00 66.62 102 THR A C 1
ATOM 811 O O . THR A 1 102 ? 15.904 -8.854 -13.728 1.00 66.62 102 THR A O 1
ATOM 814 N N . GLY A 1 103 ? 13.663 -8.638 -13.790 1.00 55.22 103 GLY A N 1
ATOM 815 C CA . GLY A 1 103 ? 13.395 -9.138 -15.142 1.00 55.22 103 GLY A CA 1
ATOM 816 C C . GLY A 1 103 ? 13.945 -10.519 -15.532 1.00 55.22 103 GLY A C 1
ATOM 817 O O . GLY A 1 103 ? 13.640 -10.989 -16.628 1.00 55.22 103 GLY A O 1
ATOM 818 N N . ASP A 1 104 ? 14.732 -11.159 -14.670 1.00 57.84 104 ASP A N 1
ATOM 819 C CA . ASP A 1 104 ? 15.389 -12.447 -14.919 1.00 57.84 104 ASP A CA 1
ATOM 820 C C . ASP A 1 104 ? 14.863 -13.569 -14.005 1.00 57.84 104 ASP A C 1
ATOM 822 O O . ASP A 1 104 ? 15.253 -14.724 -14.159 1.00 57.84 104 ASP A O 1
ATOM 826 N N . PHE A 1 105 ? 13.950 -13.260 -13.073 1.00 57.88 105 PHE A N 1
ATOM 827 C CA . PHE A 1 105 ? 13.493 -14.211 -12.048 1.00 57.88 105 PHE A CA 1
ATOM 828 C C . PHE A 1 105 ? 12.072 -14.756 -12.249 1.00 57.88 105 PHE A C 1
ATOM 830 O O . PHE A 1 105 ? 11.747 -15.792 -11.671 1.00 57.88 105 PHE A O 1
ATOM 837 N N . VAL A 1 106 ? 11.220 -14.100 -13.049 1.00 63.88 106 VAL A N 1
ATOM 838 C CA . VAL A 1 106 ? 9.797 -14.465 -13.180 1.00 63.88 106 VAL A CA 1
ATOM 839 C C . VAL A 1 106 ? 9.394 -14.530 -14.657 1.00 63.88 106 VAL A C 1
ATOM 841 O O . VAL A 1 106 ? 9.598 -13.557 -15.381 1.00 63.88 106 VAL A O 1
ATOM 844 N N . PRO A 1 107 ? 8.819 -15.649 -15.135 1.00 74.50 107 PRO A N 1
ATOM 845 C CA . PRO A 1 107 ? 8.305 -15.718 -16.496 1.00 74.50 107 PRO A CA 1
ATOM 846 C C . PRO A 1 107 ? 7.112 -14.765 -16.677 1.00 74.50 107 PRO A C 1
ATOM 848 O O . PRO A 1 107 ? 6.278 -14.618 -15.786 1.00 74.50 107 PRO A O 1
ATOM 851 N N . GLU A 1 108 ? 7.006 -14.147 -17.854 1.00 74.19 108 GLU A N 1
ATOM 852 C CA . GLU A 1 108 ? 6.072 -13.046 -18.155 1.00 74.19 108 GLU A CA 1
ATOM 853 C C . GLU A 1 108 ? 4.602 -13.349 -17.796 1.00 74.19 108 GLU A C 1
ATOM 855 O O . GLU A 1 108 ? 3.904 -12.512 -17.227 1.00 74.19 108 GLU A O 1
ATOM 860 N N . TRP A 1 109 ? 4.138 -14.580 -18.034 1.00 75.44 109 TRP A N 1
ATOM 861 C CA . TRP A 1 109 ? 2.779 -15.011 -17.678 1.00 75.44 109 TRP A CA 1
ATOM 862 C C . TRP A 1 109 ? 2.525 -15.018 -16.162 1.00 75.44 109 TRP A C 1
ATOM 864 O O . TRP A 1 109 ? 1.424 -14.683 -15.720 1.00 75.44 109 TRP A O 1
ATOM 874 N N . ALA A 1 110 ? 3.534 -15.364 -15.360 1.00 73.44 110 ALA A N 1
ATOM 875 C CA . ALA A 1 110 ? 3.438 -15.341 -13.905 1.00 73.44 110 ALA A CA 1
ATOM 876 C C . ALA A 1 110 ? 3.475 -13.900 -13.374 1.00 73.44 110 ALA A C 1
ATOM 878 O O . ALA A 1 110 ? 2.731 -13.587 -12.448 1.00 73.44 110 ALA A O 1
ATOM 879 N N . SER A 1 111 ? 4.256 -13.017 -14.008 1.00 74.88 111 SER A N 1
ATOM 880 C CA . SER A 1 111 ? 4.293 -11.578 -13.696 1.00 74.88 111 SER A CA 1
ATOM 881 C C . SER A 1 111 ? 2.925 -10.928 -13.897 1.00 74.88 111 SER A C 1
ATOM 883 O O . SER A 1 111 ? 2.346 -10.380 -12.962 1.00 74.88 111 SER A O 1
ATOM 885 N N . ASN A 1 112 ? 2.333 -11.119 -15.081 1.00 78.44 112 ASN A N 1
ATOM 886 C CA . ASN A 1 112 ? 1.027 -10.556 -15.431 1.00 78.44 112 ASN A CA 1
ATOM 887 C C . ASN A 1 112 ? -0.090 -11.065 -14.511 1.00 78.44 112 ASN A C 1
ATOM 889 O O . ASN A 1 112 ? -0.970 -10.300 -14.104 1.00 78.44 112 ASN A O 1
ATOM 893 N N . SER A 1 113 ? -0.055 -12.354 -14.155 1.00 82.06 113 SER A N 1
ATOM 894 C CA . SER A 1 113 ? -1.007 -12.930 -13.203 1.00 82.06 113 SER A CA 1
ATOM 895 C C . SER A 1 113 ? -0.848 -12.317 -11.812 1.00 82.06 113 SER A C 1
ATOM 897 O O . SER A 1 113 ? -1.846 -12.024 -11.158 1.00 82.06 113 SER A O 1
ATOM 899 N N . LEU A 1 114 ? 0.387 -12.120 -11.353 1.00 81.12 114 LEU A N 1
ATOM 900 C CA . LEU A 1 114 ? 0.675 -11.592 -10.025 1.00 81.12 114 LEU A CA 1
ATOM 901 C C . LEU A 1 114 ? 0.291 -10.110 -9.912 1.00 81.12 114 LEU A C 1
ATOM 903 O O . LEU A 1 114 ? -0.367 -9.729 -8.944 1.00 81.12 114 LEU A O 1
ATOM 907 N N . VAL A 1 115 ? 0.598 -9.303 -10.931 1.00 82.81 115 VAL A N 1
ATOM 908 C CA . VAL A 1 115 ? 0.149 -7.905 -11.037 1.00 82.81 115 VAL A CA 1
ATOM 909 C C . VAL A 1 115 ? -1.373 -7.813 -11.059 1.00 82.81 115 VAL A C 1
ATOM 911 O O . VAL A 1 115 ? -1.951 -7.011 -10.330 1.00 82.81 115 VAL A O 1
ATOM 914 N N . SER A 1 116 ? -2.047 -8.672 -11.827 1.00 84.62 116 SER A N 1
ATOM 915 C CA . SER A 1 116 ? -3.514 -8.682 -11.887 1.00 84.62 116 SER A CA 1
ATOM 916 C C . SER A 1 116 ? -4.139 -8.998 -10.525 1.00 84.62 116 SER A C 1
ATOM 918 O O . SER A 1 116 ? -5.051 -8.299 -10.085 1.00 84.62 116 SER A O 1
ATOM 920 N N . VAL A 1 117 ? -3.627 -10.015 -9.823 1.00 88.00 117 VAL A N 1
ATOM 921 C CA . VAL A 1 117 ? -4.089 -10.370 -8.470 1.00 88.00 117 VAL A CA 1
ATOM 922 C C . VAL A 1 117 ? -3.840 -9.225 -7.489 1.00 88.00 117 VAL A C 1
ATOM 924 O O . VAL A 1 117 ? -4.715 -8.914 -6.677 1.00 88.00 117 VAL A O 1
ATOM 927 N N . LEU A 1 118 ? -2.685 -8.564 -7.577 1.00 88.06 118 LEU A N 1
ATOM 928 C CA . LEU A 1 118 ? -2.356 -7.412 -6.745 1.00 88.06 118 LEU A CA 1
ATOM 929 C C . LEU A 1 118 ? -3.314 -6.237 -6.994 1.00 88.06 118 LEU A C 1
ATOM 931 O O . LEU A 1 118 ? -3.850 -5.684 -6.036 1.00 88.06 118 LEU A O 1
ATOM 935 N N . LEU A 1 119 ? -3.585 -5.890 -8.255 1.00 87.00 119 LEU A N 1
ATOM 936 C CA . LEU A 1 119 ? -4.513 -4.817 -8.627 1.00 87.00 119 LEU A CA 1
ATOM 937 C C . LEU A 1 119 ? -5.935 -5.089 -8.126 1.00 87.00 119 LEU A C 1
ATOM 939 O O . LEU A 1 119 ? -6.570 -4.199 -7.560 1.00 87.00 119 LEU A O 1
ATOM 943 N N . VAL A 1 120 ? -6.421 -6.324 -8.284 1.00 88.88 120 VAL A N 1
ATOM 944 C CA . VAL A 1 120 ? -7.736 -6.736 -7.769 1.00 88.88 120 VAL A CA 1
ATOM 945 C C . VAL A 1 120 ? -7.770 -6.658 -6.244 1.00 88.88 120 VAL A C 1
ATOM 947 O O . VAL A 1 120 ? -8.740 -6.153 -5.681 1.00 88.88 120 VAL A O 1
ATOM 950 N N . SER A 1 121 ? -6.703 -7.100 -5.573 1.00 89.56 121 SER A N 1
ATOM 951 C CA . SER A 1 121 ? -6.597 -7.037 -4.110 1.00 89.56 121 SER A CA 1
ATOM 952 C C . SER A 1 121 ? -6.623 -5.591 -3.615 1.00 89.56 121 SER A C 1
ATOM 954 O O . SER A 1 121 ? -7.385 -5.269 -2.711 1.00 89.56 121 SER A O 1
ATOM 956 N N . ILE A 1 122 ? -5.868 -4.696 -4.260 1.00 90.06 122 ILE A N 1
ATOM 957 C CA . ILE A 1 122 ? -5.860 -3.257 -3.966 1.00 90.06 122 ILE A CA 1
ATOM 958 C C . ILE A 1 122 ? -7.246 -2.643 -4.164 1.00 90.06 122 ILE A C 1
ATOM 960 O O . ILE A 1 122 ? -7.725 -1.930 -3.283 1.00 90.06 122 ILE A O 1
ATOM 964 N N . ALA A 1 123 ? -7.911 -2.935 -5.284 1.00 88.62 123 ALA A N 1
ATOM 965 C CA . ALA A 1 123 ? -9.246 -2.415 -5.568 1.00 88.62 123 ALA A CA 1
ATOM 966 C C . ALA A 1 123 ? -10.273 -2.889 -4.529 1.00 88.62 123 ALA A C 1
ATOM 968 O O . ALA A 1 123 ? -11.067 -2.093 -4.023 1.00 88.62 123 ALA A O 1
ATOM 969 N N . PHE A 1 124 ? -10.231 -4.173 -4.170 1.00 90.56 124 PHE A N 1
ATOM 970 C CA . PHE A 1 124 ? -11.125 -4.749 -3.173 1.00 90.56 124 PHE A CA 1
ATOM 971 C C . PHE A 1 124 ? -10.881 -4.163 -1.778 1.00 90.56 124 PHE A C 1
ATOM 973 O O . PHE A 1 124 ? -11.830 -3.763 -1.102 1.00 90.56 124 PHE A O 1
ATOM 980 N N . THR A 1 125 ? -9.619 -4.042 -1.359 1.00 90.31 125 THR A N 1
ATOM 981 C CA . THR A 1 125 ? -9.264 -3.433 -0.074 1.00 90.31 125 THR A CA 1
ATOM 982 C C . THR A 1 125 ? -9.665 -1.961 -0.020 1.00 90.31 125 THR A C 1
ATOM 984 O O . THR A 1 125 ? -10.257 -1.548 0.973 1.00 90.31 125 THR A O 1
ATOM 987 N N . ALA A 1 126 ? -9.442 -1.186 -1.085 1.00 89.06 126 ALA A N 1
ATOM 988 C CA . ALA A 1 126 ? -9.870 0.212 -1.149 1.00 89.06 126 ALA A CA 1
ATOM 989 C C . ALA A 1 126 ? -11.402 0.352 -1.067 1.00 89.06 126 ALA A C 1
ATOM 991 O O . ALA A 1 126 ? -11.929 1.225 -0.372 1.00 89.06 126 ALA A O 1
ATOM 992 N N . MET A 1 127 ? -12.144 -0.545 -1.724 1.00 90.25 127 MET A N 1
ATOM 993 C CA . MET A 1 127 ? -13.603 -0.582 -1.626 1.00 90.25 127 MET A CA 1
ATOM 994 C C . MET A 1 127 ? -14.058 -0.883 -0.192 1.00 90.25 127 MET A C 1
ATOM 996 O O . MET A 1 127 ? -14.881 -0.148 0.349 1.00 90.25 127 MET A O 1
ATOM 1000 N N . LEU A 1 128 ? -13.497 -1.915 0.449 1.00 90.12 128 LEU A N 1
ATOM 1001 C CA . LEU A 1 128 ? -13.810 -2.251 1.841 1.00 90.12 128 LEU A CA 1
ATOM 1002 C C . LEU A 1 128 ? -13.471 -1.107 2.796 1.00 90.12 128 LEU A C 1
ATOM 1004 O O . LEU A 1 128 ? -14.268 -0.784 3.671 1.00 90.12 128 LEU A O 1
ATOM 1008 N N . GLN A 1 129 ? -12.315 -0.476 2.613 1.00 89.19 129 GLN A N 1
ATOM 1009 C CA . GLN A 1 129 ? -11.873 0.644 3.431 1.00 89.19 129 GLN A CA 1
ATOM 1010 C C . GLN A 1 129 ? -12.804 1.849 3.273 1.00 89.19 129 GLN A C 1
ATOM 1012 O O . GLN A 1 129 ? -13.165 2.471 4.267 1.00 89.19 129 GLN A O 1
ATOM 1017 N N . THR A 1 130 ? -13.281 2.120 2.056 1.00 88.12 130 THR A N 1
ATOM 1018 C CA . THR A 1 130 ? -14.283 3.164 1.790 1.00 88.12 130 THR A CA 1
ATOM 1019 C C . THR A 1 130 ? -15.622 2.852 2.457 1.00 88.12 130 THR A C 1
ATOM 1021 O O . THR A 1 130 ? -16.186 3.717 3.125 1.00 88.12 130 THR A O 1
ATOM 1024 N N . LEU A 1 131 ? -16.118 1.616 2.319 1.00 89.56 131 LEU A N 1
ATOM 1025 C CA . LEU A 1 131 ? -17.376 1.185 2.933 1.00 89.56 131 LEU A CA 1
ATOM 1026 C C . LEU A 1 131 ? -17.317 1.309 4.456 1.00 89.56 131 LEU A C 1
ATOM 1028 O O . LEU A 1 131 ? -18.210 1.909 5.049 1.00 89.56 131 LEU A O 1
ATOM 1032 N N . TRP A 1 132 ? -16.244 0.823 5.078 1.00 86.69 132 TRP A N 1
ATOM 1033 C CA . TRP A 1 132 ? -16.064 0.927 6.523 1.00 86.69 132 TRP A CA 1
ATOM 1034 C C . TRP A 1 132 ? -15.956 2.376 6.988 1.00 86.69 132 TRP A C 1
ATOM 1036 O O . TRP A 1 132 ? -16.711 2.766 7.867 1.00 86.69 132 TRP A O 1
ATOM 1046 N N . LEU A 1 133 ? -15.115 3.196 6.348 1.00 85.69 133 LEU A N 1
ATOM 1047 C CA . LEU A 1 133 ? -14.996 4.619 6.685 1.00 85.69 133 LEU A CA 1
ATOM 1048 C C . LEU A 1 133 ? -16.331 5.365 6.567 1.00 85.69 133 LEU A C 1
ATOM 1050 O O . LEU A 1 133 ? -16.588 6.269 7.355 1.00 85.69 133 LEU A O 1
ATOM 1054 N N . SER A 1 134 ? -17.177 4.990 5.601 1.00 86.75 134 SER A N 1
ATOM 1055 C CA . SER A 1 134 ? -18.511 5.577 5.450 1.00 86.75 134 SER A CA 1
ATOM 1056 C C . SER A 1 134 ? -19.503 5.088 6.506 1.00 86.75 134 SER A C 1
ATOM 1058 O O . SER A 1 134 ? -20.291 5.882 7.010 1.00 86.75 134 SER A O 1
ATOM 1060 N N . ALA A 1 135 ? -19.450 3.803 6.867 1.00 85.75 135 ALA A N 1
ATOM 1061 C CA . ALA A 1 135 ? -20.373 3.193 7.818 1.00 85.75 135 ALA A CA 1
ATOM 1062 C C . ALA A 1 135 ? -20.099 3.626 9.260 1.00 85.75 135 ALA A C 1
ATOM 1064 O O . ALA A 1 135 ? -21.025 3.712 10.058 1.00 85.75 135 ALA A O 1
ATOM 1065 N N . SER A 1 136 ? -18.840 3.903 9.591 1.00 82.88 136 SER A N 1
ATOM 1066 C CA . SER A 1 136 ? -18.413 4.216 10.952 1.00 82.88 136 SER A CA 1
ATOM 1067 C C . SER A 1 136 ? -18.017 5.689 11.136 1.00 82.88 136 SER A C 1
ATOM 1069 O O . SER A 1 136 ? -17.393 6.060 12.128 1.00 82.88 136 SER A O 1
ATOM 1071 N N . TRP A 1 137 ? -18.403 6.554 10.188 1.00 80.88 137 TRP A N 1
ATOM 1072 C CA . TRP A 1 137 ? -18.120 7.992 10.227 1.00 80.88 137 TRP A CA 1
ATOM 1073 C C . TRP A 1 137 ? -18.693 8.678 11.473 1.00 80.88 137 TRP A C 1
ATOM 1075 O O . TRP A 1 137 ? -18.029 9.518 12.082 1.00 80.88 137 TRP A O 1
ATOM 1085 N N . ASP A 1 138 ? -19.901 8.298 11.887 1.00 82.19 138 ASP A N 1
ATOM 1086 C CA . ASP A 1 138 ? -20.553 8.883 13.063 1.00 82.19 138 ASP A CA 1
ATOM 1087 C C . ASP A 1 138 ? -19.869 8.456 14.376 1.00 82.19 138 ASP A C 1
ATOM 1089 O O . ASP A 1 138 ? -19.784 9.246 15.321 1.00 82.19 138 ASP A O 1
ATOM 1093 N N . ASP A 1 139 ? -19.266 7.264 14.394 1.00 75.69 139 ASP A N 1
ATOM 1094 C CA . ASP A 1 139 ? -18.533 6.707 15.539 1.00 75.69 139 ASP A CA 1
ATOM 1095 C C . ASP A 1 139 ? -17.080 7.211 15.637 1.00 75.69 139 ASP A C 1
ATOM 1097 O O . ASP A 1 139 ? -16.366 6.940 16.609 1.00 75.69 139 ASP A O 1
ATOM 1101 N N . MET A 1 140 ? -16.625 7.996 14.658 1.00 74.62 140 MET A N 1
ATOM 1102 C CA . MET A 1 140 ? -15.256 8.510 14.569 1.00 74.62 140 MET A CA 1
ATOM 1103 C C . MET A 1 140 ? -14.844 9.355 15.782 1.00 74.62 140 MET A C 1
ATOM 1105 O O . MET A 1 140 ? -13.681 9.342 16.191 1.00 74.62 140 MET A O 1
ATOM 1109 N N . LYS A 1 141 ? -15.779 10.116 16.368 1.00 73.69 141 LYS A N 1
ATOM 1110 C CA . LYS A 1 141 ? -15.486 10.978 17.529 1.00 73.69 141 LYS A CA 1
ATOM 1111 C C . LYS A 1 141 ? -15.290 10.178 18.815 1.00 73.69 141 LYS A C 1
ATOM 1113 O O . LYS A 1 141 ? -14.542 10.618 19.684 1.00 73.69 141 LYS A O 1
ATOM 1118 N N . SER A 1 142 ? -15.950 9.030 18.927 1.00 73.88 142 SER A N 1
ATOM 1119 C CA . SER A 1 142 ? -15.876 8.126 20.076 1.00 73.88 142 SER A CA 1
ATOM 1120 C C . SER A 1 142 ? -14.671 7.189 20.003 1.00 73.88 142 SER A C 1
ATOM 1122 O O . SER A 1 142 ? -14.137 6.823 21.046 1.00 73.88 142 SER A O 1
ATOM 1124 N N . CYS A 1 143 ? -14.223 6.827 18.796 1.00 72.12 143 CYS A N 1
ATOM 1125 C CA . CYS A 1 143 ? -13.265 5.739 18.579 1.00 72.12 143 CYS A CA 1
ATOM 1126 C C . CYS A 1 143 ? -12.011 6.155 17.802 1.00 72.12 143 CYS A C 1
ATOM 1128 O O . CYS A 1 143 ? -11.589 5.473 16.876 1.00 72.12 143 CYS A O 1
ATOM 1130 N N . GLY A 1 144 ? -11.426 7.297 18.174 1.00 74.31 144 GLY A N 1
ATOM 1131 C CA . GLY A 1 144 ? -10.082 7.670 17.729 1.00 74.31 144 GLY A CA 1
ATOM 1132 C C . GLY A 1 144 ? -10.028 8.330 16.349 1.00 74.31 144 GLY A C 1
ATOM 1133 O O . GLY A 1 144 ? -9.687 7.722 15.336 1.00 74.31 144 GLY A O 1
ATOM 1134 N N . VAL A 1 145 ? -10.235 9.648 16.330 1.00 83.88 145 VAL A N 1
ATOM 1135 C CA . VAL A 1 145 ? -10.177 10.514 15.134 1.00 83.88 145 VAL A CA 1
ATOM 1136 C C . VAL A 1 145 ? -8.887 10.335 14.318 1.00 83.88 145 VAL A C 1
ATOM 1138 O O . VAL A 1 145 ? -8.913 10.380 13.089 1.00 83.88 145 VAL A O 1
ATOM 1141 N N . PHE A 1 146 ? -7.750 10.121 14.985 1.00 83.44 146 PHE A N 1
ATOM 1142 C CA . PHE A 1 146 ? -6.449 9.983 14.327 1.00 83.44 146 PHE A CA 1
ATOM 1143 C C . PHE A 1 146 ? -6.360 8.738 13.431 1.00 83.44 146 PHE A C 1
ATOM 1145 O O . PHE A 1 146 ? -5.836 8.820 12.316 1.00 83.44 146 PHE A O 1
ATOM 1152 N N . LEU A 1 147 ? -6.894 7.600 13.884 1.00 83.94 147 LEU A N 1
ATOM 1153 C CA . LEU A 1 147 ? -6.844 6.348 13.131 1.00 83.94 147 LEU A CA 1
ATOM 1154 C C . LEU A 1 147 ? -7.691 6.449 11.855 1.00 83.94 147 LEU A C 1
ATOM 1156 O O . LEU A 1 147 ? -7.242 6.067 10.777 1.00 83.94 147 LEU A O 1
ATOM 1160 N N . TYR A 1 148 ? -8.873 7.061 11.964 1.00 84.81 148 TYR A N 1
ATOM 1161 C CA . TYR A 1 148 ? -9.767 7.324 10.835 1.00 84.81 148 TYR A CA 1
ATOM 1162 C C . TYR A 1 148 ? -9.118 8.180 9.753 1.00 84.81 148 TYR A C 1
ATOM 1164 O O . TYR A 1 148 ? -9.139 7.807 8.582 1.00 84.81 148 TYR A O 1
ATOM 1172 N N . TRP A 1 149 ? -8.504 9.306 10.126 1.00 87.00 149 TRP A N 1
ATOM 1173 C CA . TRP A 1 149 ? -7.803 10.151 9.157 1.00 87.00 149 TRP A CA 1
ATOM 1174 C C . TRP A 1 149 ? -6.623 9.429 8.514 1.00 87.00 149 TRP A C 1
ATOM 1176 O O . TRP A 1 149 ? -6.427 9.533 7.304 1.00 87.00 149 TRP A O 1
ATOM 1186 N N . SER A 1 150 ? -5.870 8.658 9.298 1.00 86.25 150 SER A N 1
ATOM 1187 C CA . SER A 1 150 ? -4.755 7.860 8.782 1.00 86.25 150 SER A CA 1
ATOM 1188 C C . SER A 1 150 ? -5.235 6.830 7.756 1.00 86.25 150 SER A C 1
ATOM 1190 O O . SER A 1 150 ? -4.659 6.714 6.674 1.00 86.25 150 SER A O 1
ATOM 1192 N N . ALA A 1 151 ? -6.335 6.133 8.048 1.00 86.25 151 ALA A N 1
ATOM 1193 C CA . ALA A 1 151 ? -6.970 5.207 7.122 1.00 86.25 151 ALA A CA 1
ATOM 1194 C C . ALA A 1 151 ? -7.539 5.920 5.884 1.00 86.25 151 ALA A C 1
ATOM 1196 O O . ALA A 1 151 ? -7.396 5.413 4.775 1.00 86.25 151 ALA A O 1
ATOM 1197 N N . PHE A 1 152 ? -8.141 7.100 6.033 1.00 86.19 152 PHE A N 1
ATOM 1198 C CA . PHE A 1 152 ? -8.665 7.877 4.909 1.00 86.19 152 PHE A CA 1
ATOM 1199 C C . PHE A 1 152 ? -7.555 8.291 3.935 1.00 86.19 152 PHE A C 1
ATOM 1201 O O . PHE A 1 152 ? -7.671 8.083 2.727 1.00 86.19 152 PHE A O 1
ATOM 1208 N N . ILE A 1 153 ? -6.445 8.808 4.468 1.00 86.31 153 ILE A N 1
ATOM 1209 C CA . ILE A 1 153 ? -5.248 9.152 3.694 1.00 86.31 153 ILE A CA 1
ATOM 1210 C C . ILE A 1 153 ? -4.736 7.914 2.951 1.00 86.31 153 ILE A C 1
ATOM 1212 O O . ILE A 1 153 ? -4.536 7.955 1.738 1.00 86.31 153 ILE A O 1
ATOM 1216 N N . LEU A 1 154 ? -4.571 6.792 3.655 1.00 85.19 154 LEU A N 1
ATOM 1217 C CA . LEU A 1 154 ? -4.061 5.553 3.071 1.00 85.19 154 LEU A CA 1
ATOM 1218 C C . LEU A 1 154 ? -4.947 5.041 1.923 1.00 85.19 154 LEU A C 1
ATOM 1220 O O . LEU A 1 154 ? -4.418 4.628 0.895 1.00 85.19 154 LEU A O 1
ATOM 1224 N N . ASN A 1 155 ? -6.272 5.135 2.062 1.00 85.00 155 ASN A N 1
ATOM 1225 C CA . ASN A 1 155 ? -7.239 4.724 1.040 1.00 85.00 155 ASN A CA 1
ATOM 1226 C C . ASN A 1 155 ? -7.104 5.524 -0.269 1.00 85.00 155 ASN A C 1
ATOM 1228 O O . ASN A 1 155 ? -7.299 4.981 -1.352 1.00 85.00 155 ASN A O 1
ATOM 1232 N N . PHE A 1 156 ? -6.729 6.804 -0.187 1.00 80.06 156 PHE A N 1
ATOM 1233 C CA . PHE A 1 156 ? -6.490 7.635 -1.369 1.00 80.06 156 PHE A CA 1
ATOM 1234 C C . PHE A 1 156 ? -5.184 7.265 -2.088 1.00 80.06 156 PHE A C 1
ATOM 1236 O O . PHE A 1 156 ? -5.110 7.284 -3.317 1.00 80.06 156 PHE A O 1
ATOM 1243 N N . PHE A 1 157 ? -4.144 6.911 -1.330 1.00 77.56 157 PHE A N 1
ATOM 1244 C CA . PHE A 1 157 ? -2.820 6.610 -1.882 1.00 77.56 157 PHE A CA 1
ATOM 1245 C C . PHE A 1 157 ? -2.664 5.170 -2.376 1.00 77.56 157 PHE A C 1
ATOM 1247 O O . PHE A 1 157 ? -1.905 4.936 -3.317 1.00 77.56 157 PHE A O 1
ATOM 1254 N N . LEU A 1 158 ? -3.385 4.217 -1.783 1.00 77.88 158 LEU A N 1
ATOM 1255 C CA . LEU A 1 158 ? -3.322 2.799 -2.136 1.00 77.88 158 LEU A CA 1
ATOM 1256 C C . LEU A 1 158 ? -3.520 2.521 -3.645 1.00 77.88 158 LEU A C 1
ATOM 1258 O O . LEU A 1 158 ? -2.670 1.843 -4.220 1.00 77.88 158 LEU A O 1
ATOM 1262 N N . PRO A 1 159 ? -4.547 3.066 -4.333 1.00 75.38 159 PRO A N 1
ATOM 1263 C CA . PRO A 1 159 ? -4.720 2.858 -5.774 1.00 75.38 159 PRO A CA 1
ATOM 1264 C C . PRO A 1 159 ? -3.721 3.644 -6.640 1.00 75.38 159 PRO A C 1
ATOM 1266 O O . PRO A 1 159 ? -3.500 3.288 -7.795 1.00 75.38 159 PRO A O 1
ATOM 1269 N N . ALA A 1 160 ? -3.096 4.699 -6.108 1.00 73.69 160 ALA A N 1
ATOM 1270 C CA . ALA A 1 160 ? -2.128 5.511 -6.848 1.00 73.69 160 ALA A CA 1
ATOM 1271 C C . ALA A 1 160 ? -0.743 4.848 -6.954 1.00 73.69 160 ALA A C 1
ATOM 1273 O O . ALA A 1 160 ? -0.004 5.131 -7.896 1.00 73.69 160 ALA A O 1
ATOM 1274 N N . ALA A 1 161 ? -0.393 3.975 -6.004 1.00 70.75 161 ALA A N 1
ATOM 1275 C CA . ALA A 1 161 ? 0.884 3.269 -5.972 1.00 70.75 161 ALA A CA 1
ATOM 1276 C C . ALA A 1 161 ? 1.113 2.344 -7.186 1.00 70.75 161 ALA A C 1
ATOM 1278 O O . ALA A 1 161 ? 2.128 2.530 -7.861 1.00 70.75 161 ALA A O 1
ATOM 1279 N N . PRO A 1 162 ? 0.207 1.404 -7.535 1.00 66.38 162 PRO A N 1
ATOM 1280 C CA . PRO A 1 162 ? 0.422 0.534 -8.687 1.00 66.38 162 PRO A CA 1
ATOM 1281 C C . PRO A 1 162 ? 0.429 1.317 -10.003 1.00 66.38 162 PRO A C 1
ATOM 1283 O O . PRO A 1 162 ? 1.295 1.071 -10.821 1.00 66.38 162 PRO A O 1
ATOM 1286 N N . LEU A 1 163 ? -0.426 2.336 -10.171 1.00 68.56 163 LEU A N 1
ATOM 1287 C CA . LEU A 1 163 ? -0.473 3.174 -11.386 1.00 68.56 163 LEU A CA 1
ATOM 1288 C C . LEU A 1 163 ? 0.833 3.922 -11.700 1.00 68.56 163 LEU A C 1
ATOM 1290 O O . LEU A 1 163 ? 0.989 4.451 -12.800 1.00 68.56 163 LEU A O 1
ATOM 1294 N N . ARG A 1 164 ? 1.723 4.076 -10.715 1.00 64.69 164 ARG A N 1
ATOM 1295 C CA . ARG A 1 164 ? 2.999 4.783 -10.885 1.00 64.69 164 ARG A CA 1
ATOM 1296 C C . ARG A 1 164 ? 4.220 3.876 -10.845 1.00 64.69 164 ARG A C 1
ATOM 1298 O O . ARG A 1 164 ? 5.294 4.345 -11.219 1.00 64.69 164 ARG A O 1
ATOM 1305 N N . LEU A 1 165 ? 4.079 2.652 -10.348 1.00 59.62 165 LEU A N 1
ATOM 1306 C CA . LEU A 1 165 ? 5.191 1.725 -10.133 1.00 59.62 165 LEU A CA 1
ATOM 1307 C C . LEU A 1 165 ? 5.143 0.499 -11.059 1.00 59.62 165 LEU A C 1
ATOM 1309 O O . LEU A 1 165 ? 6.203 -0.077 -11.300 1.00 59.62 165 LEU A O 1
ATOM 1313 N N . LEU A 1 166 ? 3.960 0.151 -11.580 1.00 60.31 166 LEU A N 1
ATOM 1314 C CA . LEU A 1 166 ? 3.686 -0.927 -12.538 1.00 60.31 166 LEU A CA 1
ATOM 1315 C C . LEU A 1 166 ? 3.193 -0.318 -13.860 1.00 60.31 166 LEU A C 1
ATOM 1317 O O . LEU A 1 166 ? 3.645 -0.775 -14.930 1.00 60.31 166 LEU A O 1
#

Foldseek 3Di:
DVVVVVVVLVVVVVVVVCVVPPDDDDDDDDPCPVVVVVVVVVVVLVVVLVVLLVVLLVLLVVLLVQLVVCCVPPVCNQLSVLSNQLSVLSVVLSVLLVVVSNPPPDDPVRSVVVLVVSLVSLVVSLVSLVVVLVVCVVVCVVRPVPSSVSSVVSSVCSNVSNVSRD

pLDDT: mean 72.29, std 18.42, range [27.8, 93.38]